Protein AF-A0A954EGW3-F1 (afdb_monomer)

Structure (mmCIF, N/CA/C/O backbone):
data_AF-A0A954EGW3-F1
#
_entry.id   AF-A0A954EGW3-F1
#
loop_
_atom_site.group_PDB
_atom_site.id
_atom_site.type_symbol
_atom_site.label_atom_id
_atom_site.label_alt_id
_atom_site.label_comp_id
_atom_site.label_asym_id
_atom_site.label_entity_id
_atom_site.label_seq_id
_atom_site.pdbx_PDB_ins_code
_atom_site.Cartn_x
_atom_site.Cartn_y
_atom_site.Cartn_z
_atom_site.occupancy
_atom_site.B_iso_or_equiv
_atom_site.auth_seq_id
_atom_site.auth_comp_id
_atom_site.auth_asym_id
_atom_site.auth_atom_id
_atom_site.pdbx_PDB_model_num
ATOM 1 N N . MET A 1 1 ? -20.528 -15.793 24.245 1.00 46.47 1 MET A N 1
ATOM 2 C CA . MET A 1 1 ? -19.174 -15.701 23.658 1.00 46.47 1 MET A CA 1
ATOM 3 C C . MET A 1 1 ? -19.306 -15.019 22.305 1.00 46.47 1 MET A C 1
ATOM 5 O O . MET A 1 1 ? -19.678 -15.675 21.343 1.00 46.47 1 MET A O 1
ATOM 9 N N . SER A 1 2 ? -19.127 -13.697 22.245 1.00 42.25 2 SER A N 1
ATOM 10 C CA . SER A 1 2 ? -19.216 -12.962 20.979 1.00 42.25 2 SER A CA 1
ATOM 11 C C . SER A 1 2 ? -17.997 -13.290 20.124 1.00 42.25 2 SER A C 1
ATOM 13 O O . SER A 1 2 ? -16.885 -12.866 20.433 1.00 42.25 2 SER A O 1
ATOM 15 N N . LEU A 1 3 ? -18.207 -14.070 19.066 1.00 50.28 3 LEU A N 1
ATOM 16 C CA . LEU A 1 3 ? -17.269 -14.172 17.957 1.00 50.28 3 LEU A CA 1
ATOM 17 C C . LEU A 1 3 ? -17.202 -12.780 17.328 1.00 50.28 3 LEU A C 1
ATOM 19 O O . LEU A 1 3 ? -18.118 -12.388 16.616 1.00 50.28 3 LEU A O 1
ATOM 23 N N . ASN A 1 4 ? -16.169 -11.998 17.644 1.00 49.09 4 ASN A N 1
ATOM 24 C CA . ASN A 1 4 ? -15.850 -10.822 16.843 1.00 49.09 4 ASN A CA 1
ATOM 25 C C . ASN A 1 4 ? -15.497 -11.341 15.441 1.00 49.09 4 ASN A C 1
ATOM 27 O O . ASN A 1 4 ? -14.466 -12.013 15.323 1.00 49.09 4 ASN A O 1
ATOM 31 N N . PRO A 1 5 ? -16.298 -11.086 14.389 1.00 55.59 5 PRO A N 1
ATOM 32 C CA . PRO A 1 5 ? -15.814 -11.332 13.045 1.00 55.59 5 PRO A CA 1
ATOM 33 C C . PRO A 1 5 ? -14.589 -10.434 12.869 1.00 55.59 5 PRO A C 1
ATOM 35 O O . PRO A 1 5 ? -14.652 -9.220 13.076 1.00 55.59 5 PRO A O 1
ATOM 38 N N . LEU A 1 6 ? -13.438 -11.037 12.565 1.00 57.31 6 LEU A N 1
ATOM 39 C CA . LEU A 1 6 ? -12.291 -10.277 12.082 1.00 57.31 6 LEU A CA 1
ATOM 40 C C . LEU A 1 6 ? -12.811 -9.381 10.949 1.00 57.31 6 LEU A C 1
ATOM 42 O O . LEU A 1 6 ? -13.548 -9.895 10.106 1.00 57.31 6 LEU A O 1
ATOM 46 N N . PRO A 1 7 ? -12.494 -8.073 10.915 1.00 58.00 7 PRO A N 1
ATOM 47 C CA . PRO A 1 7 ? -12.938 -7.236 9.812 1.00 58.00 7 PRO A CA 1
ATOM 48 C C . PRO A 1 7 ? -12.458 -7.891 8.518 1.00 58.00 7 PRO A C 1
ATOM 50 O O . PRO A 1 7 ? -11.257 -8.115 8.352 1.00 58.00 7 PRO A O 1
ATOM 53 N N . GLU A 1 8 ? -13.404 -8.267 7.659 1.00 73.00 8 GLU A N 1
ATOM 54 C CA . GLU A 1 8 ? -13.136 -8.945 6.397 1.00 73.00 8 GLU A CA 1
ATOM 55 C C . GLU A 1 8 ? -12.485 -7.915 5.469 1.00 73.00 8 GLU A C 1
ATOM 57 O O . GLU A 1 8 ? -13.149 -7.147 4.779 1.00 73.00 8 GLU A O 1
ATOM 62 N N . PHE A 1 9 ? -11.165 -7.762 5.590 1.00 81.44 9 PHE A N 1
ATOM 63 C CA . PHE A 1 9 ? -10.413 -6.766 4.837 1.00 81.44 9 PHE A CA 1
ATOM 64 C C . PHE A 1 9 ? -10.644 -6.987 3.343 1.00 81.44 9 PHE A C 1
ATOM 66 O O . PHE A 1 9 ? -10.435 -8.080 2.825 1.00 81.44 9 PHE A O 1
ATOM 73 N N . LEU A 1 10 ? -11.030 -5.922 2.649 1.00 86.69 10 LEU A N 1
ATOM 74 C CA . LEU A 1 10 ? -11.166 -5.907 1.208 1.00 86.69 10 LEU A CA 1
ATOM 75 C C . LEU A 1 10 ? -9.778 -5.942 0.567 1.00 86.69 10 LEU A C 1
ATOM 77 O O . LEU A 1 10 ? -8.957 -5.043 0.776 1.00 86.69 10 LEU A O 1
ATOM 81 N N . GLU A 1 11 ? -9.548 -6.965 -0.247 1.00 86.88 11 GLU A N 1
ATOM 82 C CA . GLU A 1 11 ? -8.337 -7.110 -1.043 1.00 86.88 11 GLU A CA 1
ATOM 83 C C . GLU A 1 11 ? -8.468 -6.342 -2.362 1.00 86.88 11 GLU A C 1
ATOM 85 O O . GLU A 1 11 ? -9.215 -6.724 -3.264 1.00 86.88 11 GLU A O 1
ATOM 90 N N . LEU A 1 12 ? -7.707 -5.259 -2.510 1.00 87.62 12 LEU A N 1
ATOM 91 C CA . LEU A 1 12 ? -7.629 -4.518 -3.766 1.00 87.62 12 LEU A CA 1
ATOM 92 C 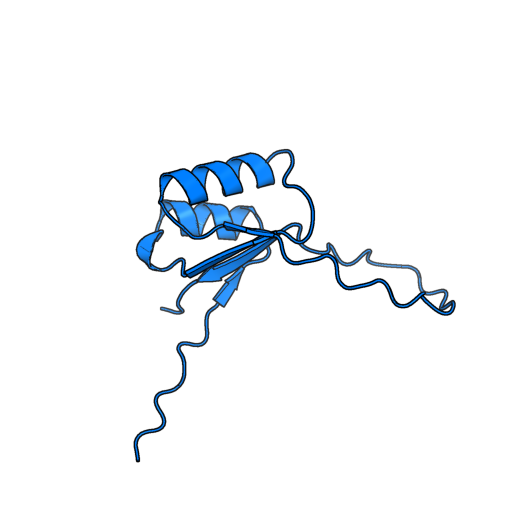C . LEU A 1 12 ? -6.390 -4.958 -4.544 1.00 87.62 12 LEU A C 1
ATOM 94 O O . LEU A 1 12 ? -5.274 -4.863 -4.041 1.00 87.62 12 LEU A O 1
ATOM 98 N N . LYS A 1 13 ? -6.589 -5.409 -5.787 1.00 85.88 13 LYS A N 1
ATOM 99 C CA . LYS A 1 13 ? -5.515 -5.841 -6.710 1.00 85.88 13 LYS A CA 1
ATOM 100 C C . LYS A 1 13 ? -5.362 -4.919 -7.926 1.00 85.88 13 LYS A C 1
ATOM 102 O O . LYS A 1 13 ? -4.397 -5.021 -8.677 1.00 85.88 13 LYS A O 1
ATOM 107 N N . ASN A 1 14 ? -6.327 -4.022 -8.140 1.00 85.88 14 ASN A N 1
ATOM 108 C CA . ASN A 1 14 ? -6.309 -3.049 -9.228 1.00 85.88 14 ASN A CA 1
ATOM 109 C C . ASN A 1 14 ? -5.549 -1.785 -8.782 1.00 85.88 14 ASN A C 1
ATOM 111 O O . ASN A 1 14 ? -5.966 -1.174 -7.795 1.00 85.88 14 ASN A O 1
ATOM 115 N N . PRO A 1 15 ? -4.493 -1.348 -9.497 1.00 86.50 15 PRO A N 1
ATOM 116 C CA . PRO A 1 15 ? -3.710 -0.170 -9.121 1.00 86.50 15 PRO A CA 1
ATOM 117 C C . PRO A 1 15 ? -4.560 1.098 -8.989 1.00 86.50 15 PRO A C 1
ATOM 119 O O . PRO A 1 15 ? -4.327 1.882 -8.074 1.00 86.50 15 PRO A O 1
ATOM 122 N N . HIS A 1 16 ? -5.581 1.278 -9.834 1.00 87.38 16 HIS A N 1
ATOM 123 C CA . HIS A 1 16 ? -6.475 2.437 -9.741 1.00 87.38 16 HIS A CA 1
ATOM 124 C C . HIS A 1 16 ? -7.325 2.398 -8.469 1.00 87.38 16 HIS A C 1
ATOM 126 O O . HIS A 1 16 ? -7.391 3.390 -7.751 1.00 87.38 16 HIS A O 1
ATOM 132 N N . SER A 1 17 ? -7.909 1.244 -8.135 1.00 87.75 17 SER A N 1
ATOM 133 C CA . SER A 1 17 ? -8.693 1.086 -6.904 1.00 87.75 17 SER A CA 1
ATOM 134 C C . SER A 1 17 ? -7.833 1.265 -5.651 1.00 87.75 17 SER A C 1
ATOM 136 O O . SER A 1 17 ? -8.274 1.881 -4.683 1.00 87.75 17 SER A O 1
ATOM 138 N N . ILE A 1 18 ? -6.595 0.754 -5.670 1.00 89.25 18 ILE A N 1
ATOM 139 C CA . ILE A 1 18 ? -5.622 0.943 -4.586 1.00 89.25 18 ILE A CA 1
ATOM 140 C C . ILE A 1 18 ? -5.282 2.428 -4.443 1.00 89.25 18 ILE A C 1
ATOM 142 O O . ILE A 1 18 ? -5.321 2.955 -3.334 1.00 89.25 18 ILE A O 1
ATOM 146 N N . TRP A 1 19 ? -4.994 3.112 -5.552 1.00 90.50 19 TRP A N 1
ATOM 147 C CA . TRP A 1 19 ? -4.684 4.540 -5.562 1.00 90.50 19 TRP A CA 1
ATOM 148 C C . TRP A 1 19 ? -5.840 5.389 -5.027 1.00 90.50 19 TRP A C 1
ATOM 150 O O . TRP A 1 19 ? -5.645 6.207 -4.130 1.00 90.50 19 TRP A O 1
ATOM 160 N N . GLU A 1 20 ? -7.062 5.167 -5.511 1.00 90.62 20 GLU A N 1
ATOM 161 C CA . GLU A 1 20 ? -8.240 5.879 -5.012 1.00 90.62 20 GLU A CA 1
ATOM 162 C C . GLU A 1 20 ? -8.443 5.659 -3.518 1.00 90.62 20 GLU A C 1
ATOM 164 O O . GLU A 1 20 ? -8.716 6.602 -2.776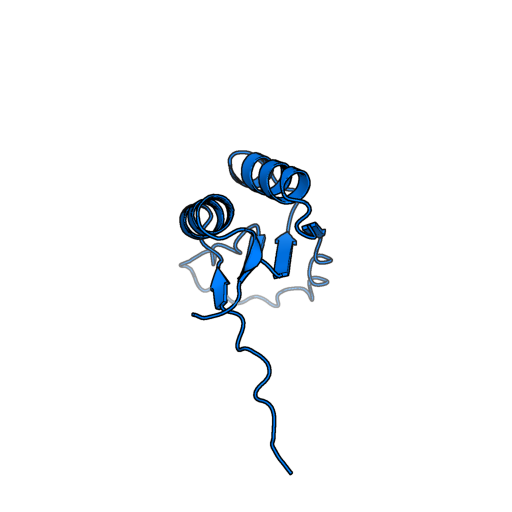 1.00 90.62 20 GLU A O 1
ATOM 169 N N . ALA A 1 21 ? -8.284 4.423 -3.053 1.00 89.38 21 ALA A N 1
ATOM 170 C CA . ALA A 1 21 ? -8.448 4.122 -1.648 1.00 89.38 21 ALA A CA 1
ATOM 171 C C . ALA A 1 21 ? -7.315 4.759 -0.802 1.00 89.38 21 ALA A C 1
ATOM 173 O O . ALA A 1 21 ? -7.598 5.266 0.283 1.00 89.38 21 ALA A O 1
ATOM 174 N N . LEU A 1 22 ? -6.072 4.822 -1.302 1.00 89.81 22 LEU A N 1
ATOM 175 C CA . LEU A 1 22 ? -4.954 5.533 -0.659 1.00 89.81 22 LEU A CA 1
ATOM 176 C C . LEU A 1 22 ? -5.214 7.039 -0.531 1.00 89.81 22 LEU A C 1
ATOM 178 O O . LEU A 1 22 ? -4.830 7.662 0.461 1.00 89.81 22 LEU A O 1
ATOM 182 N N . VAL A 1 23 ? -5.847 7.643 -1.537 1.00 89.06 23 VAL A N 1
ATOM 183 C CA . VAL A 1 23 ? -6.163 9.076 -1.541 1.00 89.06 23 VAL A CA 1
ATOM 184 C C . VAL A 1 23 ? -7.366 9.371 -0.649 1.00 89.06 23 VAL A C 1
ATOM 186 O O . VAL A 1 23 ? -7.295 10.252 0.205 1.00 89.06 23 VAL A O 1
ATOM 189 N N . ARG A 1 24 ? -8.464 8.629 -0.823 1.00 89.31 24 ARG A N 1
ATOM 190 C CA . ARG A 1 24 ? -9.760 8.933 -0.197 1.00 89.31 24 ARG A CA 1
ATOM 191 C C . ARG A 1 24 ? -9.882 8.406 1.229 1.00 89.31 24 ARG A C 1
ATOM 193 O O . ARG A 1 24 ? -10.600 8.998 2.028 1.00 89.31 24 ARG A O 1
ATOM 200 N N . ARG A 1 25 ? -9.217 7.293 1.552 1.00 87.62 25 ARG A N 1
ATOM 201 C CA . ARG A 1 25 ? -9.349 6.609 2.848 1.00 87.62 25 ARG A CA 1
ATOM 202 C C . ARG A 1 25 ? -8.051 5.949 3.334 1.00 87.62 25 ARG A C 1
ATOM 204 O O . ARG A 1 25 ? -8.022 4.756 3.633 1.00 87.62 25 ARG A O 1
ATOM 211 N N . PRO A 1 26 ? -6.962 6.715 3.500 1.00 86.44 26 PRO A N 1
ATOM 212 C CA . PRO A 1 26 ? -5.684 6.149 3.929 1.00 86.44 26 PRO A CA 1
ATOM 213 C C . PRO A 1 26 ? -5.701 5.532 5.330 1.00 86.44 26 PRO A C 1
ATOM 215 O O . PRO A 1 26 ? -4.876 4.681 5.628 1.00 86.44 26 PRO A O 1
ATOM 218 N N . ARG A 1 27 ? -6.644 5.928 6.193 1.00 86.94 27 ARG A N 1
ATOM 219 C CA . ARG A 1 27 ? -6.790 5.372 7.551 1.00 86.94 27 ARG A CA 1
ATOM 220 C C . ARG A 1 27 ? -7.379 3.960 7.558 1.00 86.94 27 ARG A C 1
ATOM 222 O O . ARG A 1 27 ? -7.185 3.229 8.524 1.00 86.94 27 ARG A O 1
ATOM 229 N N . ASP A 1 28 ? -8.080 3.587 6.489 1.00 88.75 28 ASP A N 1
ATOM 230 C CA . ASP A 1 28 ? -8.662 2.254 6.328 1.00 88.75 28 ASP A CA 1
ATOM 231 C C . ASP A 1 28 ? -7.666 1.265 5.712 1.00 88.75 28 ASP A C 1
ATOM 233 O O . ASP A 1 28 ? -7.918 0.060 5.717 1.00 88.75 28 ASP A O 1
ATOM 237 N N . PHE A 1 29 ? -6.529 1.750 5.198 1.00 88.12 29 PHE A N 1
ATOM 238 C CA . PHE A 1 29 ? -5.441 0.901 4.731 1.00 88.12 29 PHE A CA 1
ATOM 239 C C . PHE A 1 29 ? -4.739 0.241 5.905 1.00 88.12 29 PHE A C 1
ATOM 241 O O . PHE A 1 29 ? -4.148 0.902 6.757 1.00 88.12 29 PHE A O 1
ATOM 248 N N . LYS A 1 30 ? -4.751 -1.089 5.905 1.00 88.75 30 LYS A N 1
ATOM 249 C CA . LYS A 1 30 ? -3.972 -1.882 6.849 1.00 88.75 30 LYS A CA 1
ATOM 250 C C . LYS A 1 30 ? -2.540 -2.054 6.367 1.00 88.75 30 LYS A C 1
ATOM 252 O O . LYS A 1 30 ? -1.611 -1.846 7.138 1.00 88.75 30 LYS A O 1
ATOM 257 N N . GLU A 1 31 ? -2.372 -2.481 5.120 1.00 89.38 31 GLU A N 1
ATOM 258 C CA . GLU A 1 31 ? -1.062 -2.736 4.521 1.00 89.38 31 GLU A CA 1
ATOM 259 C C . GLU A 1 31 ? -1.152 -2.849 2.998 1.00 89.38 31 GLU A C 1
ATOM 261 O O . GLU A 1 31 ? -2.208 -3.155 2.435 1.00 89.38 31 GLU A O 1
ATOM 266 N N . LEU A 1 32 ? -0.012 -2.632 2.349 1.00 89.81 32 LEU A N 1
ATOM 267 C CA . LEU A 1 32 ? 0.204 -2.848 0.928 1.00 89.81 32 LEU A CA 1
ATOM 268 C C . LEU A 1 32 ? 1.292 -3.906 0.752 1.00 89.81 32 LEU A C 1
ATOM 270 O O . LEU A 1 32 ? 2.387 -3.776 1.295 1.00 89.81 32 LEU A O 1
ATOM 274 N N . ARG A 1 33 ? 0.986 -4.958 0.001 1.00 89.62 33 ARG A N 1
ATOM 275 C CA . ARG A 1 33 ? 1.855 -6.114 -0.196 1.00 89.62 33 ARG A CA 1
ATOM 276 C C . ARG A 1 33 ? 2.279 -6.215 -1.650 1.00 89.62 33 ARG A C 1
ATOM 278 O O . ARG A 1 33 ? 1.410 -6.354 -2.501 1.00 89.62 33 ARG A O 1
ATOM 285 N N . PHE A 1 34 ? 3.572 -6.185 -1.935 1.00 87.00 34 PHE A N 1
ATOM 286 C CA . PHE A 1 34 ? 4.118 -6.352 -3.281 1.00 87.00 34 PHE A CA 1
ATOM 287 C C . PHE A 1 34 ? 4.587 -7.787 -3.504 1.00 87.00 34 PHE A C 1
ATOM 289 O O . PHE A 1 34 ? 5.253 -8.357 -2.650 1.00 87.00 34 PHE A O 1
ATOM 296 N N . HIS A 1 35 ? 4.233 -8.384 -4.641 1.00 82.06 35 HIS A N 1
ATOM 297 C CA . HIS A 1 35 ? 4.724 -9.714 -5.037 1.00 82.06 35 HIS A CA 1
ATOM 298 C C . HIS A 1 35 ? 6.018 -9.644 -5.859 1.00 82.06 35 HIS A C 1
ATOM 300 O O . HIS A 1 35 ? 6.731 -10.635 -5.993 1.00 82.06 35 HIS A O 1
ATOM 306 N N . THR A 1 36 ? 6.288 -8.478 -6.440 1.00 80.25 36 THR A N 1
ATOM 307 C CA . THR A 1 36 ? 7.442 -8.174 -7.286 1.00 80.25 36 THR A CA 1
ATOM 308 C C . THR A 1 36 ? 7.883 -6.745 -7.014 1.00 80.25 36 THR A C 1
ATOM 310 O O . THR A 1 36 ? 7.070 -5.933 -6.570 1.00 80.25 36 THR A O 1
ATOM 313 N N . GLU A 1 37 ? 9.122 -6.409 -7.365 1.00 81.62 37 GLU A N 1
ATOM 314 C CA . GLU A 1 37 ? 9.625 -5.045 -7.212 1.00 81.62 37 GLU A CA 1
ATOM 315 C C . GLU A 1 37 ? 8.709 -4.015 -7.921 1.00 81.62 37 GLU A C 1
ATOM 317 O O . GLU A 1 37 ? 8.375 -4.176 -9.108 1.00 81.62 37 GLU A O 1
ATOM 322 N N . PRO A 1 38 ? 8.244 -2.970 -7.206 1.00 82.56 38 PRO A N 1
ATOM 323 C CA . PRO A 1 38 ? 7.313 -2.000 -7.760 1.00 82.56 38 PRO A CA 1
ATOM 324 C C . PRO A 1 38 ? 7.975 -1.115 -8.820 1.00 82.56 38 PRO A C 1
ATOM 326 O O . PRO A 1 38 ? 8.936 -0.397 -8.555 1.00 82.56 38 PRO A O 1
ATOM 329 N N . HIS A 1 39 ? 7.384 -1.081 -10.014 1.00 81.94 39 HIS A N 1
ATOM 330 C CA . HIS A 1 39 ? 7.817 -0.235 -11.128 1.00 81.94 39 HIS A CA 1
ATOM 331 C C . HIS A 1 39 ? 6.640 0.558 -11.724 1.00 81.94 39 HIS A C 1
ATOM 333 O O . HIS A 1 39 ? 5.468 0.208 -11.556 1.00 81.94 39 HIS A O 1
ATOM 339 N N . GLY A 1 40 ? 6.933 1.673 -12.401 1.00 87.50 40 GLY A N 1
ATOM 340 C CA . GLY A 1 40 ? 5.911 2.532 -13.011 1.00 87.50 40 GLY A CA 1
ATOM 341 C C . GLY A 1 40 ? 4.885 3.059 -11.996 1.00 87.50 40 GLY A C 1
ATOM 342 O O . GLY A 1 40 ? 5.249 3.670 -10.991 1.00 87.50 40 GLY A O 1
ATOM 343 N N . ILE A 1 41 ? 3.591 2.819 -12.245 1.00 86.00 41 ILE A N 1
ATOM 344 C CA . ILE A 1 41 ? 2.499 3.245 -11.348 1.00 86.00 41 ILE A CA 1
ATOM 345 C C . ILE A 1 41 ? 2.586 2.597 -9.959 1.00 86.00 41 ILE A C 1
ATOM 347 O O . ILE A 1 41 ? 2.251 3.229 -8.962 1.00 86.00 41 ILE A O 1
ATOM 351 N N . TRP A 1 42 ? 3.103 1.371 -9.872 1.00 86.94 42 TRP A N 1
ATOM 352 C CA . TRP A 1 42 ? 3.247 0.648 -8.610 1.00 86.94 42 TRP A CA 1
ATOM 353 C C . TRP A 1 42 ? 4.295 1.270 -7.696 1.00 86.94 42 TRP A C 1
ATOM 355 O O . TRP A 1 42 ? 4.099 1.300 -6.484 1.00 86.94 42 TRP A O 1
ATOM 365 N N . ARG A 1 43 ? 5.358 1.845 -8.274 1.00 88.12 43 ARG A N 1
ATOM 366 C CA . ARG A 1 43 ? 6.349 2.628 -7.526 1.00 88.12 43 ARG A CA 1
ATOM 367 C C . ARG A 1 43 ? 5.705 3.862 -6.899 1.00 88.12 43 ARG A C 1
ATOM 369 O O . ARG A 1 43 ? 5.838 4.061 -5.699 1.00 88.12 43 ARG A O 1
ATOM 376 N N . LYS A 1 44 ? 4.907 4.605 -7.675 1.00 90.75 44 LYS A N 1
ATOM 377 C CA . LYS A 1 44 ? 4.156 5.769 -7.170 1.00 90.75 44 LYS A CA 1
ATOM 378 C C . LYS A 1 44 ? 3.185 5.388 -6.050 1.00 90.75 44 LYS A C 1
ATOM 380 O O . LYS A 1 44 ? 3.082 6.099 -5.058 1.00 90.75 44 LYS A O 1
ATOM 385 N N . ILE A 1 45 ? 2.492 4.256 -6.190 1.00 90.06 45 ILE A N 1
ATOM 386 C CA . ILE A 1 45 ? 1.601 3.713 -5.152 1.00 90.06 45 ILE A CA 1
ATOM 387 C C . ILE A 1 45 ? 2.395 3.377 -3.877 1.00 90.06 45 ILE A C 1
ATOM 389 O O . ILE A 1 45 ? 1.951 3.715 -2.781 1.00 90.06 45 ILE A O 1
ATOM 393 N N . ALA A 1 46 ? 3.563 2.737 -4.003 1.00 89.88 46 ALA A N 1
ATOM 394 C CA . ALA A 1 46 ? 4.420 2.393 -2.868 1.00 89.88 46 ALA A CA 1
ATOM 395 C C . ALA A 1 46 ? 4.942 3.640 -2.138 1.00 89.88 46 ALA A C 1
ATOM 397 O O . ALA A 1 46 ? 4.906 3.693 -0.909 1.00 89.88 46 ALA A O 1
ATOM 398 N N . GLU A 1 47 ? 5.397 4.646 -2.887 1.00 91.19 47 GLU A N 1
ATOM 399 C CA . GLU A 1 47 ? 5.853 5.930 -2.345 1.00 91.19 47 GLU A CA 1
ATOM 400 C C . GLU A 1 47 ? 4.716 6.640 -1.602 1.00 91.19 47 GLU A C 1
ATOM 402 O O . GLU A 1 47 ? 4.859 6.928 -0.415 1.00 91.19 47 GLU A O 1
ATOM 407 N N . ALA A 1 48 ? 3.541 6.769 -2.225 1.00 91.31 48 ALA A N 1
ATOM 408 C CA . ALA A 1 48 ? 2.373 7.383 -1.596 1.00 91.31 48 ALA A CA 1
ATOM 409 C C . ALA A 1 48 ? 1.915 6.641 -0.326 1.00 91.31 48 ALA A C 1
ATOM 411 O O . ALA A 1 48 ? 1.495 7.264 0.652 1.00 91.31 48 ALA A O 1
ATOM 412 N N . ALA A 1 49 ? 1.992 5.306 -0.313 1.00 91.00 49 ALA A N 1
ATOM 413 C CA . ALA A 1 49 ? 1.701 4.510 0.877 1.00 91.00 49 ALA A CA 1
ATOM 414 C C . ALA A 1 49 ? 2.713 4.790 2.003 1.00 91.00 49 ALA A C 1
ATOM 416 O O . ALA A 1 49 ? 2.307 5.009 3.147 1.00 91.00 49 ALA A O 1
ATOM 417 N N . ARG A 1 50 ? 4.013 4.861 1.682 1.00 90.06 50 ARG A N 1
ATOM 418 C CA . ARG A 1 50 ? 5.082 5.194 2.640 1.00 90.06 50 ARG A CA 1
ATOM 419 C C . ARG A 1 50 ? 4.921 6.598 3.221 1.00 90.06 50 ARG A C 1
ATOM 421 O O . ARG A 1 50 ? 5.004 6.751 4.437 1.00 90.06 50 ARG A O 1
ATOM 428 N N . GLU A 1 51 ? 4.622 7.597 2.391 1.00 92.31 51 GLU A N 1
ATOM 429 C CA . GLU A 1 51 ? 4.354 8.976 2.833 1.00 92.31 51 GLU A CA 1
ATOM 430 C C . GLU A 1 51 ? 3.184 9.042 3.824 1.00 92.31 51 GLU A C 1
ATOM 432 O O . GLU A 1 51 ? 3.220 9.769 4.817 1.00 92.31 51 GLU A O 1
ATOM 437 N N . LYS A 1 52 ? 2.158 8.217 3.598 1.00 88.94 52 LYS A N 1
ATOM 438 C CA . LYS A 1 52 ? 0.979 8.101 4.467 1.00 88.94 52 LYS A CA 1
ATOM 439 C C . LYS A 1 52 ? 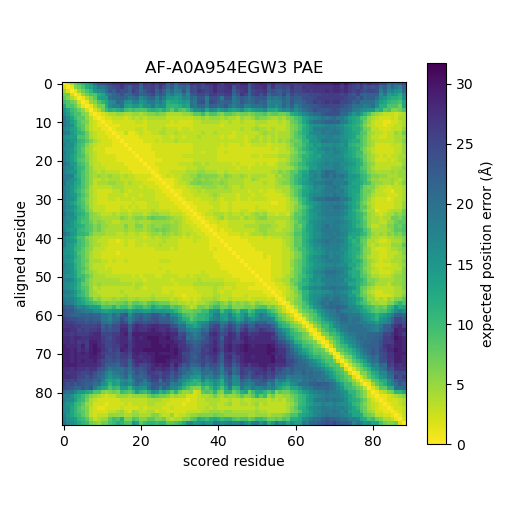1.194 7.1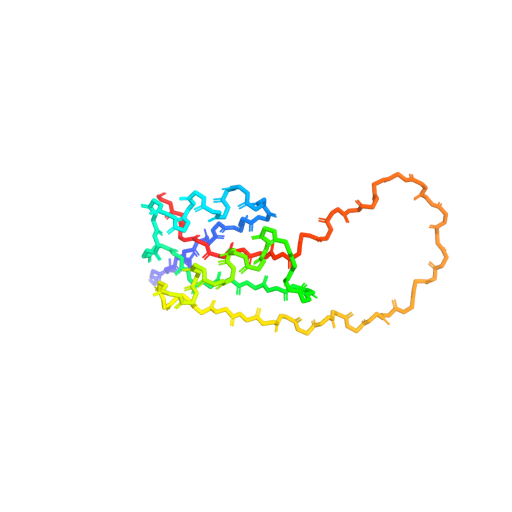70 5.668 1.00 88.94 52 LYS A C 1
ATOM 441 O O . LYS A 1 52 ? 0.238 6.892 6.390 1.00 88.94 52 LYS A O 1
ATOM 446 N N . LYS A 1 53 ? 2.433 6.714 5.900 1.00 90.25 53 LYS A N 1
ATOM 447 C CA . LYS A 1 53 ? 2.835 5.782 6.970 1.00 90.25 53 LYS A CA 1
ATOM 448 C C . LYS A 1 53 ? 2.086 4.443 6.937 1.00 90.25 53 LYS A C 1
ATOM 450 O O . LYS A 1 53 ? 1.912 3.799 7.970 1.00 90.25 53 LYS A O 1
ATOM 455 N N . ILE A 1 54 ? 1.648 4.017 5.755 1.00 89.69 54 ILE A N 1
ATOM 456 C CA . ILE A 1 54 ? 1.010 2.717 5.555 1.00 89.69 54 ILE A CA 1
ATOM 457 C C . ILE A 1 54 ? 2.112 1.657 5.426 1.00 89.69 54 ILE A C 1
ATOM 459 O O .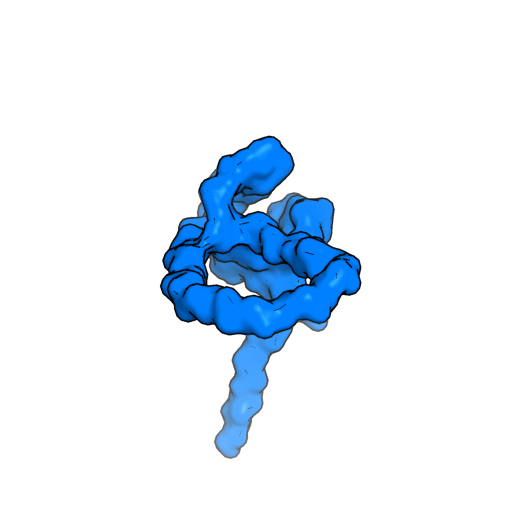 ILE A 1 54 ? 3.065 1.860 4.668 1.00 89.69 54 ILE A O 1
ATOM 463 N N . PRO A 1 55 ? 2.003 0.515 6.126 1.00 88.94 55 PRO A N 1
ATOM 464 C CA . PRO A 1 55 ? 2.975 -0.564 6.014 1.00 88.94 55 PRO A CA 1
ATOM 465 C C . PRO A 1 55 ? 3.044 -1.097 4.580 1.00 88.94 55 PRO A C 1
ATOM 467 O O . PRO A 1 55 ? 2.054 -1.612 4.059 1.00 88.94 55 PRO A O 1
ATOM 470 N N . VAL A 1 56 ? 4.224 -1.006 3.967 1.00 89.50 56 VAL A N 1
ATOM 471 C CA . VAL A 1 56 ? 4.526 -1.628 2.673 1.00 89.50 56 VAL A CA 1
ATOM 472 C C . VAL A 1 56 ? 5.398 -2.851 2.924 1.00 89.50 56 VAL A C 1
ATOM 474 O O . VAL A 1 56 ? 6.449 -2.731 3.553 1.00 89.50 56 VAL A O 1
ATOM 477 N N . ARG A 1 57 ? 4.949 -4.023 2.475 1.00 86.69 57 ARG A N 1
ATOM 478 C CA . ARG A 1 57 ? 5.650 -5.297 2.651 1.00 86.69 57 ARG A CA 1
ATOM 479 C C . ARG A 1 57 ? 5.907 -5.948 1.306 1.00 86.69 57 ARG A C 1
ATOM 481 O O . ARG A 1 57 ? 5.000 -6.040 0.487 1.00 86.69 57 ARG A O 1
ATOM 488 N N . ASP A 1 58 ? 7.099 -6.480 1.123 1.00 80.31 58 ASP A N 1
ATOM 489 C CA . ASP A 1 58 ? 7.387 -7.392 0.027 1.00 80.31 58 ASP A CA 1
ATOM 490 C C . ASP A 1 58 ? 6.994 -8.800 0.478 1.00 80.31 58 ASP A C 1
ATOM 492 O O . ASP A 1 58 ? 7.502 -9.329 1.472 1.00 80.31 58 ASP A O 1
ATOM 496 N N . LEU A 1 59 ? 6.015 -9.393 -0.200 1.00 71.19 59 LEU A N 1
ATOM 497 C CA . LEU A 1 59 ? 5.727 -10.805 -0.032 1.00 71.19 59 LEU A CA 1
ATOM 498 C C . LEU A 1 59 ? 6.890 -11.575 -0.652 1.00 71.19 59 LEU A C 1
ATOM 500 O O . LEU A 1 59 ? 7.228 -11.317 -1.810 1.00 71.19 59 LEU A O 1
ATOM 504 N N . PRO A 1 60 ? 7.495 -12.533 0.072 1.00 57.47 60 PRO A N 1
ATOM 505 C CA . PRO A 1 60 ? 8.465 -13.414 -0.548 1.00 57.47 60 PRO A CA 1
ATOM 506 C C . PRO A 1 60 ? 7.770 -14.079 -1.734 1.00 57.47 60 PRO A C 1
ATOM 508 O O . PRO A 1 60 ? 6.676 -14.633 -1.575 1.00 57.47 60 PRO A O 1
ATOM 511 N N . ALA A 1 61 ? 8.377 -13.975 -2.921 1.00 53.34 61 ALA A N 1
ATOM 512 C CA . ALA A 1 61 ? 7.895 -14.667 -4.105 1.00 53.34 61 ALA A CA 1
ATOM 513 C C . ALA A 1 61 ? 7.584 -16.115 -3.693 1.00 53.34 61 ALA A C 1
ATOM 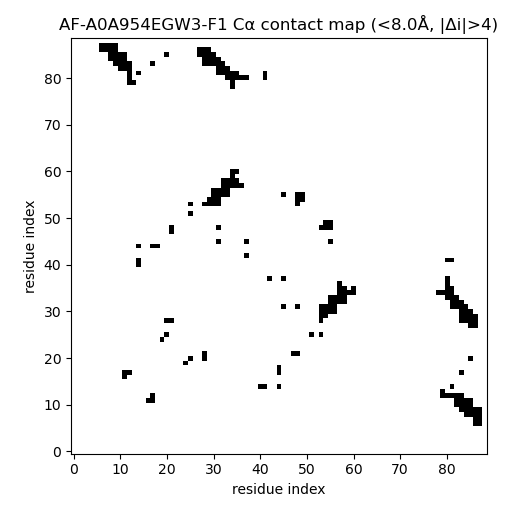515 O O . ALA A 1 61 ? 8.445 -16.750 -3.066 1.00 53.34 61 ALA A O 1
ATOM 516 N N . PRO A 1 62 ? 6.362 -16.631 -3.933 1.00 48.16 62 PRO A N 1
ATOM 517 C CA . PRO A 1 62 ? 6.061 -18.003 -3.572 1.00 48.16 62 PRO A CA 1
ATOM 518 C C . PRO A 1 62 ? 7.121 -18.866 -4.246 1.00 48.16 62 PRO A C 1
ATOM 520 O O . PRO A 1 62 ? 7.281 -18.788 -5.464 1.00 48.16 62 PRO A O 1
ATOM 523 N N . LYS A 1 63 ? 7.894 -19.613 -3.440 1.00 42.84 63 LYS A N 1
ATOM 524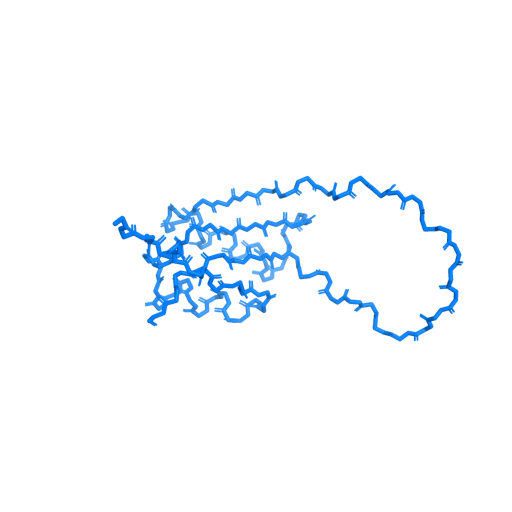 C CA . LYS A 1 63 ? 8.898 -20.574 -3.912 1.00 42.84 63 LYS A CA 1
ATOM 525 C C . LYS A 1 63 ? 8.242 -21.350 -5.048 1.00 42.84 63 LYS A C 1
ATOM 527 O O . LYS A 1 63 ? 7.323 -22.126 -4.790 1.00 42.84 63 LYS A O 1
ATOM 532 N N . GLN A 1 64 ? 8.651 -21.074 -6.285 1.00 43.75 64 GLN A N 1
ATOM 533 C CA . GLN A 1 64 ? 8.126 -21.741 -7.465 1.00 43.75 64 GLN A CA 1
ATOM 534 C C . GLN A 1 64 ? 8.385 -23.235 -7.278 1.00 43.75 64 GLN A C 1
ATOM 536 O O . GLN A 1 64 ? 9.497 -23.717 -7.475 1.00 43.75 64 GLN A O 1
ATOM 541 N N . LYS A 1 65 ? 7.366 -23.989 -6.860 1.00 43.12 65 LYS A N 1
ATOM 542 C CA . LYS A 1 65 ? 7.334 -25.414 -7.157 1.00 43.12 65 LYS A CA 1
ATOM 543 C C . LYS A 1 65 ? 7.141 -25.479 -8.666 1.00 43.12 65 LYS A C 1
ATOM 545 O O . LYS A 1 65 ? 6.138 -24.991 -9.179 1.00 43.12 65 LYS A O 1
ATOM 550 N N . HIS A 1 66 ? 8.179 -25.963 -9.340 1.00 40.62 66 HIS A N 1
ATOM 551 C CA . HIS A 1 66 ? 8.262 -26.200 -10.776 1.00 40.62 66 HIS A CA 1
ATOM 552 C C . HIS A 1 66 ? 6.892 -26.570 -11.372 1.00 40.62 66 HIS A C 1
ATOM 554 O O . HIS A 1 66 ? 6.270 -27.516 -10.880 1.00 40.62 66 HIS A O 1
ATOM 560 N N . PRO A 1 67 ? 6.407 -25.876 -12.416 1.00 45.94 67 PRO A N 1
ATOM 561 C CA . PRO A 1 67 ? 5.198 -26.304 -13.088 1.00 45.94 67 PRO A CA 1
ATOM 562 C C . PRO A 1 67 ? 5.526 -27.555 -13.901 1.00 45.94 67 PRO A C 1
ATOM 564 O O . PRO A 1 67 ? 6.206 -27.497 -14.926 1.00 45.94 67 PRO A O 1
ATOM 567 N N . ALA A 1 68 ? 5.025 -28.699 -13.438 1.00 46.41 68 ALA A N 1
ATOM 568 C CA . ALA A 1 68 ? 4.745 -29.806 -14.329 1.00 46.41 68 ALA A CA 1
ATOM 569 C C . ALA A 1 68 ? 3.769 -29.284 -15.394 1.00 46.41 68 ALA A C 1
ATOM 571 O O . ALA A 1 68 ? 2.621 -28.956 -15.106 1.00 46.41 68 ALA A O 1
ATOM 572 N N . GLN A 1 69 ? 4.309 -29.101 -16.595 1.00 53.84 69 GLN A N 1
ATOM 573 C CA . GLN A 1 69 ? 3.649 -29.107 -17.891 1.00 53.84 69 GLN A CA 1
ATOM 574 C C . GLN A 1 69 ? 2.121 -29.274 -17.846 1.00 53.84 69 GLN A C 1
ATOM 576 O O . GLN A 1 69 ? 1.596 -30.375 -17.701 1.00 53.84 69 GLN A O 1
ATOM 581 N N . SER A 1 70 ? 1.396 -28.185 -18.081 1.00 38.34 70 SER A N 1
ATOM 582 C CA . SER A 1 70 ? 0.055 -28.257 -18.656 1.00 38.34 70 SER A CA 1
ATOM 583 C C . SER A 1 70 ? -0.129 -27.104 -19.629 1.00 38.34 70 SER A C 1
ATOM 585 O O . SER A 1 70 ? -0.209 -25.935 -19.263 1.00 38.34 70 SER A O 1
ATOM 587 N N . LYS A 1 71 ? -0.116 -27.483 -20.910 1.00 46.91 71 LYS A N 1
ATOM 588 C CA . LYS A 1 71 ? -0.523 -26.668 -22.049 1.00 46.91 71 LYS A CA 1
ATOM 589 C C . LYS A 1 71 ? -1.972 -26.232 -21.829 1.00 46.91 71 LYS A C 1
ATOM 591 O O . LYS A 1 71 ? -2.876 -27.056 -21.878 1.00 46.91 71 LYS A O 1
ATOM 596 N N . GLY A 1 72 ? -2.170 -24.939 -21.628 1.00 35.94 72 GLY A N 1
ATOM 597 C CA . GLY A 1 72 ? -3.478 -24.307 -21.553 1.00 35.94 72 GLY A CA 1
ATOM 598 C C . GLY A 1 72 ? -3.295 -22.820 -21.781 1.00 35.94 72 GLY A C 1
ATOM 599 O O . GLY A 1 72 ? -2.966 -22.078 -20.865 1.00 35.94 72 GLY A O 1
ATOM 600 N N . ALA A 1 73 ? -3.398 -22.410 -23.040 1.00 43.41 73 ALA A N 1
ATOM 601 C CA . ALA A 1 73 ? -3.343 -21.018 -23.439 1.00 43.41 73 ALA A CA 1
ATOM 602 C C . ALA A 1 73 ? -4.493 -20.222 -22.805 1.00 43.41 73 ALA A C 1
ATOM 604 O O . ALA A 1 73 ? -5.623 -20.699 -22.735 1.00 43.41 73 ALA A O 1
ATOM 605 N N . GLY A 1 74 ? -4.207 -18.968 -22.456 1.00 38.12 74 GLY A N 1
ATOM 606 C CA . GLY A 1 74 ? -5.228 -17.951 -22.237 1.00 38.12 74 GLY A CA 1
ATOM 607 C C . GLY A 1 74 ? -5.304 -17.472 -20.798 1.00 38.12 74 GLY A C 1
ATOM 608 O O . GLY A 1 74 ? -5.833 -18.156 -19.934 1.00 38.12 74 GLY A O 1
ATOM 609 N N . LYS A 1 75 ? -4.885 -16.218 -20.607 1.00 41.19 75 LYS A N 1
ATOM 610 C CA . LYS A 1 75 ? -4.836 -15.475 -19.342 1.00 41.19 75 LYS A CA 1
ATOM 611 C C . LYS A 1 75 ? -3.625 -15.874 -18.512 1.00 41.19 75 LYS A C 1
ATOM 613 O O . LYS A 1 75 ? -3.712 -16.622 -17.552 1.00 41.19 75 LYS A O 1
ATOM 618 N N . GLN A 1 76 ? -2.493 -15.267 -18.872 1.00 43.53 76 GLN A N 1
ATOM 619 C CA . GLN A 1 76 ? -1.533 -14.809 -17.878 1.00 43.53 76 GLN A CA 1
ATOM 620 C C . GLN A 1 76 ? -2.372 -14.077 -16.829 1.00 43.53 76 GLN A C 1
ATOM 622 O O . GLN A 1 76 ? -2.820 -12.950 -17.062 1.00 43.53 76 GLN A O 1
ATOM 627 N N . GLU A 1 77 ? -2.741 -14.788 -15.761 1.00 42.22 77 GLU A N 1
ATOM 628 C CA . GLU A 1 77 ? -3.351 -14.191 -14.591 1.00 42.22 77 GLU A CA 1
ATOM 629 C C . GLU A 1 77 ? -2.472 -12.987 -14.316 1.00 42.22 77 GLU A C 1
ATOM 631 O O . GLU A 1 77 ? -1.254 -13.125 -14.199 1.00 42.22 77 GLU A O 1
ATOM 636 N N . ARG A 1 78 ? -3.046 -11.783 -14.399 1.00 48.53 78 ARG A N 1
ATOM 637 C CA . ARG A 1 78 ? -2.340 -10.578 -13.990 1.00 48.53 78 ARG A CA 1
ATOM 638 C C . ARG A 1 78 ? -2.064 -10.810 -12.518 1.00 48.53 78 ARG A C 1
ATOM 640 O O . ARG A 1 78 ? -2.916 -10.494 -11.691 1.00 48.53 78 ARG A O 1
ATOM 647 N N . THR A 1 79 ? -0.939 -11.444 -12.206 1.00 50.72 79 THR A N 1
ATOM 648 C CA . THR A 1 79 ? -0.424 -11.602 -10.862 1.00 50.72 79 THR A CA 1
ATOM 649 C C . THR A 1 79 ? -0.223 -10.168 -10.424 1.00 50.72 79 THR A C 1
ATOM 651 O O . THR A 1 79 ? 0.717 -9.500 -10.863 1.00 50.72 79 THR A O 1
ATOM 654 N N . GLY A 1 80 ? -1.242 -9.630 -9.747 1.00 58.59 80 GLY A N 1
ATOM 655 C CA . GLY A 1 80 ? -1.318 -8.221 -9.410 1.00 58.59 80 GLY A CA 1
ATOM 656 C C . GLY A 1 80 ? -0.016 -7.880 -8.720 1.00 58.59 80 GLY A C 1
ATOM 657 O O . GLY A 1 80 ? 0.345 -8.552 -7.757 1.00 58.59 80 GLY A O 1
ATOM 658 N N . HIS A 1 81 ? 0.736 -6.916 -9.255 1.00 71.81 81 HIS A N 1
ATOM 659 C CA . HIS A 1 81 ? 2.063 -6.602 -8.718 1.00 71.81 81 HIS A CA 1
ATOM 660 C C . HIS A 1 81 ? 1.991 -6.269 -7.224 1.00 7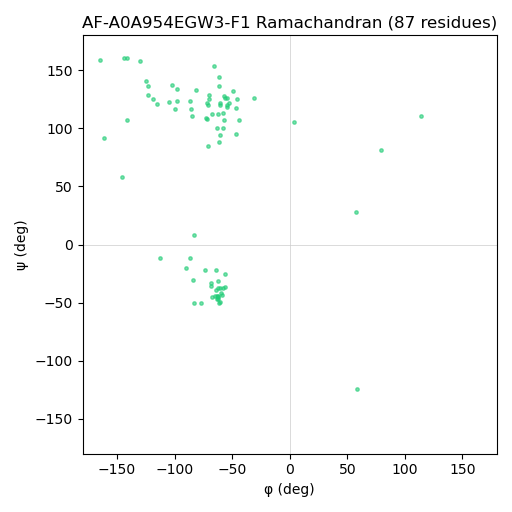1.81 81 HIS A C 1
ATOM 662 O O . HIS A 1 81 ? 2.959 -6.499 -6.500 1.00 71.81 81 HIS A O 1
ATOM 668 N N . ALA A 1 82 ? 0.825 -5.808 -6.755 1.00 80.62 82 ALA A N 1
ATOM 669 C CA . ALA A 1 82 ? 0.524 -5.667 -5.346 1.00 80.62 82 ALA A CA 1
ATOM 670 C C . ALA A 1 82 ? -0.918 -6.051 -4.986 1.00 80.62 82 ALA A C 1
ATOM 672 O O . ALA A 1 82 ? -1.828 -6.019 -5.821 1.00 80.62 82 ALA A O 1
ATOM 673 N N . VAL A 1 83 ? -1.117 -6.324 -3.699 1.00 85.81 83 VAL A N 1
ATOM 674 C CA . VAL A 1 83 ? -2.411 -6.462 -3.030 1.00 85.81 83 VAL A CA 1
ATOM 675 C C . VAL A 1 83 ? -2.458 -5.468 -1.876 1.00 85.81 83 VAL A C 1
ATOM 677 O O . VAL A 1 83 ? -1.557 -5.438 -1.040 1.00 85.81 83 VAL A O 1
ATOM 680 N N . ALA A 1 84 ? -3.509 -4.661 -1.802 1.00 86.62 84 ALA A N 1
ATOM 681 C CA . ALA A 1 84 ? -3.779 -3.823 -0.642 1.00 86.62 84 ALA A CA 1
ATOM 682 C C . ALA A 1 84 ? -4.881 -4.428 0.222 1.00 86.62 84 ALA A C 1
ATOM 684 O O . ALA A 1 84 ? -5.909 -4.852 -0.303 1.00 86.62 84 ALA A O 1
ATOM 685 N N . LEU A 1 85 ? -4.687 -4.399 1.539 1.00 87.94 85 LEU A N 1
ATOM 686 C CA . LEU A 1 85 ? -5.709 -4.765 2.515 1.00 87.94 85 LEU A CA 1
ATOM 687 C C . LEU A 1 85 ? -6.348 -3.499 3.076 1.00 87.94 85 LEU A C 1
ATOM 689 O O . LEU A 1 85 ? -5.679 -2.698 3.735 1.00 87.94 85 LEU A O 1
ATOM 693 N N . VAL A 1 86 ? -7.646 -3.332 2.835 1.00 86.00 86 VAL A N 1
ATOM 694 C CA . VAL A 1 86 ? -8.411 -2.150 3.251 1.00 86.00 86 VAL A CA 1
ATOM 695 C C . VAL A 1 86 ? -9.605 -2.584 4.088 1.00 86.00 86 VAL A C 1
ATOM 697 O O . VAL A 1 86 ? -10.226 -3.596 3.791 1.00 86.00 86 VAL A O 1
ATOM 700 N N . ARG A 1 87 ? -9.946 -1.855 5.151 1.00 83.69 87 ARG A N 1
ATOM 701 C CA . ARG A 1 87 ? -11.143 -2.178 5.937 1.00 83.69 87 ARG A CA 1
ATOM 702 C C . ARG A 1 87 ? -12.409 -2.079 5.066 1.00 83.69 87 ARG A C 1
ATOM 704 O O . ARG A 1 87 ? -12.526 -1.128 4.280 1.00 83.69 87 ARG A O 1
ATOM 711 N N . PRO A 1 88 ? -13.335 -3.050 5.178 1.00 75.88 88 PRO A N 1
ATOM 712 C CA . PRO A 1 88 ? -14.656 -2.921 4.584 1.00 75.88 88 PRO A CA 1
ATOM 713 C C . PRO A 1 88 ? -15.398 -1.785 5.295 1.00 75.88 88 PRO A C 1
ATOM 715 O O . PRO A 1 88 ? -15.066 -1.430 6.429 1.00 75.88 88 PRO A O 1
ATOM 718 N N . ARG A 1 89 ? -16.344 -1.175 4.586 1.00 64.38 89 ARG A N 1
ATOM 719 C CA . ARG A 1 89 ? -17.147 -0.071 5.108 1.00 64.38 89 ARG A CA 1
ATOM 720 C C . ARG A 1 89 ? -18.424 -0.593 5.740 1.00 64.38 89 ARG A C 1
ATOM 722 O O . ARG A 1 89 ? -18.938 -1.596 5.201 1.00 64.38 89 ARG A O 1
#

Radius of gyration: 15.66 Å; Cα contacts (8 Å, |Δi|>4): 116; chains: 1; bounding box: 29×39×47 Å

Secondary structure (DSSP, 8-state):
----PPP--EEE-SHHHHHHHHHH-GGGEEEEEESS---THHHHHHHHHHHTT--EEEPP-------------S------SEEEEE---

pLDDT: mean 73.86, std 18.93, range [35.94, 92.31]

Mean predicted aligned error: 10.94 Å

Nearest PDB structures (foldseek):
  1gz0-assembly4_D  TM=7.083E-01  e=1.559E-02  Escherichia coli
  3id5-assembly1_G  TM=6.329E-01  e=6.031E-02  Saccharolobus solfataricus
  7wtu-assembly1_M  TM=5.594E-01  e=1.905E-01  Homo sapiens
  3dnf-assembly1_A  TM=6.117E-01  e=6.006E+00  Aquifex aeolicus
  4m0k-assembly2_D  TM=3.309E-01  e=4.582E+00  Rhodothermus marinus DSM 4252

Solvent-accessible surface area (backbone atoms only — not comparable to full-atom values): 5511 Å² total; per-residue (Å²): 134,84,79,73,74,70,80,69,53,43,76,35,54,48,68,67,62,42,47,51,41,53,72,77,42,52,86,41,45,66,35,37,35,25,56,50,89,63,56,74,71,47,34,55,49,52,50,54,34,52,76,70,70,35,51,74,42,76,44,76,63,76,79,77,72,77,80,78,86,73,95,72,88,81,72,82,70,77,73,43,55,35,43,31,36,27,59,63,131

Sequence (89 aa):
MSLNPLPEFLELKNPHSIWEALVRRPRDFKELRFHTEPHGIWRKIA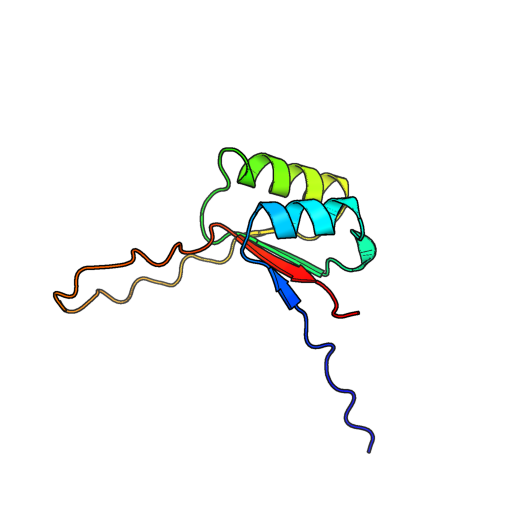EAAREKKIPVRDLPAPKQKHPAQSKGAGKQERTGHAVALVRPR

Foldseek 3Di:
DDPPPDQPWDKDLDLVVLVCCLVPPVVQWQAKEFQDDQDDSRVVSVVSCVVSVHHYYYDDNPPDPDDDDDDDDDDPPCPRRMIITGGDD